Protein AF-A0A1M6XJH9-F1 (afdb_monomer)

Structure (mmCIF, N/CA/C/O backbone):
data_AF-A0A1M6XJH9-F1
#
_entry.id   AF-A0A1M6XJH9-F1
#
loop_
_atom_site.group_PDB
_atom_site.id
_atom_site.type_symbol
_atom_site.label_atom_id
_atom_site.label_alt_id
_atom_site.label_comp_id
_atom_site.label_asym_id
_atom_site.label_entity_id
_atom_site.label_seq_id
_atom_site.pdbx_PDB_ins_code
_atom_site.Cartn_x
_atom_site.Cartn_y
_atom_site.Cartn_z
_atom_site.occupancy
_atom_site.B_iso_or_equiv
_atom_site.auth_seq_id
_atom_site.auth_comp_id
_atom_site.auth_asym_id
_atom_site.auth_atom_id
_atom_site.pdbx_PDB_model_num
ATOM 1 N N . MET A 1 1 ? -10.672 -11.727 22.053 1.00 49.75 1 MET A N 1
ATOM 2 C CA . MET A 1 1 ? -9.321 -11.729 21.433 1.00 49.75 1 MET A CA 1
ATOM 3 C C . MET A 1 1 ? -9.250 -12.444 20.079 1.00 49.75 1 MET A C 1
ATOM 5 O O . MET A 1 1 ? -8.859 -11.789 19.124 1.00 49.75 1 MET A O 1
ATOM 9 N N . LYS A 1 2 ? -9.654 -13.723 19.933 1.00 53.34 2 LYS A N 1
ATOM 10 C CA . LYS A 1 2 ? -9.530 -14.476 18.654 1.00 53.34 2 LYS A CA 1
ATOM 11 C C . LYS A 1 2 ? -10.196 -13.809 17.434 1.00 53.34 2 LYS A C 1
ATOM 13 O O . LYS A 1 2 ? -9.664 -13.880 16.335 1.00 53.34 2 LYS A O 1
ATOM 18 N N . GLN A 1 3 ? -11.322 -13.120 17.630 1.00 56.47 3 GLN A N 1
ATOM 19 C CA . GLN A 1 3 ? -12.067 -12.483 16.537 1.00 56.47 3 GLN A CA 1
ATOM 20 C C . GLN A 1 3 ? -11.386 -11.219 15.975 1.00 56.47 3 GLN A C 1
ATOM 22 O O . GLN A 1 3 ? -11.516 -10.955 14.786 1.00 56.47 3 GLN A O 1
ATOM 27 N N . ASN A 1 4 ? -10.623 -10.477 16.792 1.00 65.75 4 ASN A N 1
ATOM 28 C CA . ASN A 1 4 ? -9.901 -9.277 16.341 1.00 65.75 4 ASN A CA 1
ATOM 29 C C . ASN A 1 4 ? -8.678 -9.652 15.500 1.00 65.75 4 ASN A C 1
ATOM 31 O O . ASN A 1 4 ? -8.402 -8.996 14.502 1.00 65.75 4 ASN A O 1
ATOM 35 N N . ILE A 1 5 ? -7.996 -10.742 15.866 1.00 70.38 5 ILE A N 1
ATOM 36 C CA . ILE A 1 5 ? -6.865 -11.280 15.101 1.00 70.38 5 ILE A CA 1
ATOM 37 C C . ILE A 1 5 ? -7.351 -11.796 13.745 1.00 70.38 5 ILE A C 1
ATOM 39 O O . ILE A 1 5 ? -6.757 -11.468 12.729 1.00 70.38 5 ILE A O 1
ATOM 43 N N . LEU A 1 6 ? -8.470 -12.531 13.712 1.00 75.94 6 LEU A N 1
ATOM 44 C CA . LEU A 1 6 ? -9.037 -13.038 12.461 1.00 75.94 6 LEU A CA 1
ATOM 45 C C . LEU A 1 6 ? -9.468 -11.899 11.526 1.00 75.94 6 LEU A C 1
ATOM 47 O O . LEU A 1 6 ? -9.147 -11.938 10.341 1.00 75.94 6 LEU A O 1
ATOM 51 N N . LEU A 1 7 ? -10.135 -10.866 12.057 1.00 76.00 7 LEU A N 1
ATOM 52 C CA . LEU A 1 7 ? -10.519 -9.694 11.267 1.00 76.00 7 LEU A CA 1
ATOM 53 C C . LEU A 1 7 ? -9.282 -8.953 10.741 1.00 76.00 7 LEU A C 1
ATOM 55 O O . LEU A 1 7 ? -9.229 -8.614 9.567 1.00 76.00 7 LEU A O 1
ATOM 59 N N . PHE A 1 8 ? -8.264 -8.763 11.583 1.00 75.12 8 PHE A N 1
ATOM 60 C CA . PHE A 1 8 ? -6.994 -8.156 11.189 1.00 75.12 8 PHE A CA 1
ATOM 61 C C . PHE A 1 8 ? -6.307 -8.936 10.061 1.00 75.12 8 PHE A C 1
ATOM 63 O O . PHE A 1 8 ? -5.971 -8.350 9.031 1.00 75.12 8 PHE A O 1
ATOM 70 N N . THR A 1 9 ? -6.144 -10.253 10.215 1.00 80.50 9 THR A N 1
ATOM 71 C CA . THR A 1 9 ? -5.531 -11.110 9.193 1.00 80.50 9 THR A CA 1
ATOM 72 C C . THR A 1 9 ? -6.313 -11.053 7.885 1.00 80.50 9 THR A C 1
ATOM 74 O O . THR A 1 9 ? -5.710 -10.917 6.825 1.00 80.50 9 THR A O 1
ATOM 77 N N . LEU A 1 10 ? -7.645 -11.090 7.954 1.00 84.50 10 LEU A N 1
ATOM 78 C CA . LEU A 1 10 ? -8.512 -10.999 6.782 1.00 84.50 10 LEU A CA 1
ATOM 79 C C . LEU A 1 10 ? -8.372 -9.643 6.077 1.00 84.50 10 LEU A C 1
ATOM 81 O O . LEU A 1 10 ? -8.266 -9.599 4.853 1.00 84.50 10 LEU A O 1
ATOM 85 N N . CYS A 1 11 ? -8.296 -8.548 6.835 1.00 83.56 11 CYS A N 1
ATOM 86 C CA . CYS A 1 11 ? -8.119 -7.215 6.272 1.00 83.56 11 CYS A CA 1
ATOM 87 C C . CYS A 1 11 ? -6.772 -7.075 5.560 1.00 83.56 11 CYS A C 1
ATOM 89 O O . CYS A 1 11 ? -6.711 -6.629 4.416 1.00 83.56 11 CYS A O 1
ATOM 91 N N . VAL A 1 12 ? -5.686 -7.506 6.201 1.00 83.00 12 VAL A N 1
ATOM 92 C CA . VAL A 1 12 ? -4.347 -7.478 5.597 1.00 83.00 12 VAL A CA 1
ATOM 93 C C . VAL A 1 12 ? -4.281 -8.373 4.356 1.00 83.00 12 VAL A C 1
ATOM 95 O O . VAL A 1 12 ? -3.736 -7.955 3.336 1.00 83.00 12 VAL A O 1
ATOM 98 N N . PHE A 1 13 ? -4.887 -9.562 4.405 1.00 86.19 13 PHE A N 1
ATOM 99 C CA . PHE A 1 13 ? -4.924 -10.492 3.277 1.00 86.19 13 PHE A CA 1
ATOM 100 C C . PHE A 1 13 ? -5.676 -9.922 2.069 1.00 86.19 13 PHE A C 1
ATOM 102 O O . PHE A 1 13 ? -5.165 -9.981 0.953 1.00 86.19 13 PHE A O 1
ATOM 109 N N . ILE A 1 14 ? -6.852 -9.321 2.276 1.00 85.62 14 ILE A N 1
ATOM 110 C CA . ILE A 1 14 ? -7.628 -8.706 1.189 1.00 85.62 14 ILE A CA 1
ATOM 111 C C . ILE A 1 14 ? -6.870 -7.528 0.571 1.00 85.62 14 ILE A C 1
ATOM 113 O O . ILE A 1 14 ? -6.820 -7.418 -0.652 1.00 85.62 14 ILE A O 1
ATOM 117 N N . ASN A 1 15 ? -6.224 -6.686 1.383 1.00 84.19 15 ASN A N 1
ATOM 118 C CA . ASN A 1 15 ? -5.419 -5.577 0.866 1.00 84.19 15 ASN A CA 1
ATOM 119 C C . ASN A 1 15 ? -4.244 -6.064 0.010 1.00 84.19 15 ASN A C 1
ATOM 121 O O . ASN A 1 15 ? -3.988 -5.508 -1.057 1.00 84.19 15 ASN A O 1
ATOM 125 N N . LEU A 1 16 ? -3.560 -7.125 0.446 1.00 85.12 16 LEU A N 1
ATOM 126 C CA . LEU A 1 16 ? -2.499 -7.773 -0.325 1.00 85.12 16 LEU A CA 1
ATOM 127 C C . LEU A 1 16 ? -3.019 -8.389 -1.623 1.00 85.12 16 LEU A C 1
ATOM 129 O O . LEU A 1 16 ? -2.377 -8.248 -2.662 1.00 85.12 16 LEU A O 1
ATOM 133 N N . LEU A 1 17 ? -4.169 -9.062 -1.576 1.00 86.56 17 LEU A N 1
ATOM 134 C CA . LEU A 1 17 ? -4.775 -9.697 -2.741 1.00 86.56 17 LEU A CA 1
ATOM 135 C C . LEU A 1 17 ? -5.155 -8.650 -3.794 1.00 86.56 17 LEU A C 1
ATOM 137 O O . LEU A 1 17 ? -4.720 -8.747 -4.939 1.00 86.56 17 LEU A O 1
ATOM 141 N N . ILE A 1 18 ? -5.911 -7.622 -3.396 1.00 84.19 18 ILE A N 1
ATOM 142 C CA . ILE A 1 18 ? -6.325 -6.541 -4.298 1.00 84.19 18 ILE A CA 1
ATOM 143 C C . ILE A 1 18 ? -5.094 -5.792 -4.813 1.00 84.19 18 ILE A C 1
ATOM 145 O O . ILE A 1 18 ? -4.991 -5.558 -6.013 1.00 84.19 18 ILE A O 1
ATOM 149 N N . GLY A 1 19 ? -4.135 -5.465 -3.941 1.00 81.69 19 GLY A N 1
ATOM 150 C CA . GLY A 1 19 ? -2.900 -4.786 -4.332 1.00 81.69 19 GLY A CA 1
ATOM 151 C C . GLY A 1 19 ? -2.114 -5.553 -5.398 1.00 81.69 19 GLY A C 1
ATOM 152 O O . GLY A 1 19 ? -1.709 -4.962 -6.395 1.00 81.69 19 GLY A O 1
ATOM 153 N N . ASN A 1 20 ? -1.965 -6.872 -5.246 1.00 84.12 20 ASN A N 1
ATOM 154 C CA . ASN A 1 20 ? -1.301 -7.704 -6.252 1.00 84.12 20 ASN A CA 1
ATOM 155 C C . ASN A 1 20 ? -2.095 -7.802 -7.560 1.00 84.12 20 ASN A C 1
ATOM 157 O O . ASN A 1 20 ? -1.496 -7.718 -8.627 1.00 84.12 20 ASN A O 1
ATOM 161 N N . ILE A 1 21 ? -3.426 -7.929 -7.503 1.00 84.69 21 ILE A N 1
ATOM 162 C CA . ILE A 1 21 ? -4.271 -7.921 -8.711 1.00 84.69 21 ILE A CA 1
ATOM 163 C C . ILE A 1 21 ? -4.087 -6.604 -9.477 1.00 84.69 21 ILE A C 1
ATOM 165 O O . ILE A 1 21 ? -3.882 -6.614 -10.688 1.00 84.69 21 ILE A O 1
ATOM 169 N N . VAL A 1 22 ? -4.107 -5.474 -8.769 1.00 81.38 22 VAL A N 1
ATOM 170 C CA . VAL A 1 22 ? -3.917 -4.143 -9.360 1.00 81.38 22 VAL A CA 1
ATOM 171 C C . VAL A 1 22 ? -2.525 -4.004 -9.972 1.00 81.38 22 VAL A C 1
ATOM 173 O O . VAL A 1 22 ? -2.410 -3.502 -11.087 1.00 81.38 22 VAL A O 1
ATOM 176 N N . LEU A 1 23 ? -1.479 -4.481 -9.292 1.00 78.69 23 LEU A N 1
ATOM 177 C CA . LEU A 1 23 ? -0.116 -4.480 -9.829 1.00 78.69 23 LEU A CA 1
ATOM 178 C C . LEU A 1 23 ? -0.008 -5.293 -11.120 1.00 78.69 23 LEU A C 1
ATOM 180 O O . LEU A 1 23 ? 0.565 -4.799 -12.082 1.00 78.69 23 LEU A O 1
ATOM 184 N N . ILE A 1 24 ? -0.601 -6.488 -11.170 1.00 81.62 24 ILE A N 1
ATOM 185 C CA . ILE A 1 24 ? -0.571 -7.349 -12.362 1.00 81.62 24 ILE A CA 1
ATOM 186 C C . ILE A 1 24 ? -1.321 -6.703 -13.536 1.00 81.62 24 ILE A C 1
ATOM 188 O O . ILE A 1 24 ? -0.876 -6.804 -14.675 1.00 81.62 24 ILE A O 1
ATOM 192 N N . ILE A 1 25 ? -2.449 -6.034 -13.274 1.00 80.75 25 ILE A N 1
ATOM 193 C CA . ILE A 1 25 ? -3.262 -5.399 -14.324 1.00 80.75 25 ILE A CA 1
ATOM 194 C C . ILE A 1 25 ? -2.609 -4.112 -14.845 1.00 80.75 25 ILE A C 1
ATOM 196 O O . ILE A 1 25 ? -2.595 -3.880 -16.051 1.00 80.75 25 ILE A O 1
ATOM 200 N N . ILE A 1 26 ? -2.103 -3.256 -13.952 1.00 76.25 26 ILE A N 1
ATOM 201 C CA . ILE A 1 26 ? -1.561 -1.937 -14.321 1.00 76.25 26 ILE A CA 1
ATOM 202 C C . ILE A 1 26 ? -0.105 -2.041 -14.792 1.00 76.25 26 ILE A C 1
ATOM 204 O O . ILE A 1 26 ? 0.313 -1.288 -15.670 1.00 76.25 26 ILE A O 1
ATOM 208 N N . PHE A 1 27 ? 0.666 -2.971 -14.229 1.00 75.50 27 PHE A N 1
ATOM 209 C CA . PHE A 1 27 ? 2.085 -3.168 -14.519 1.00 75.50 27 PHE A CA 1
ATOM 210 C C . PHE A 1 27 ? 2.370 -4.641 -14.865 1.00 75.50 27 PHE A C 1
ATOM 212 O O . PHE A 1 27 ? 3.053 -5.331 -14.104 1.00 75.50 27 PHE A O 1
ATOM 219 N N . PRO A 1 28 ? 1.869 -5.137 -16.012 1.00 76.38 28 PRO A N 1
ATOM 220 C CA . PRO A 1 28 ? 2.015 -6.542 -16.402 1.00 76.38 28 PRO A CA 1
ATOM 221 C C . PRO A 1 28 ? 3.477 -6.969 -16.598 1.00 76.38 28 PRO A C 1
ATOM 223 O O . PRO A 1 28 ? 3.814 -8.127 -16.370 1.00 76.38 28 PRO A O 1
ATOM 226 N N . ASP A 1 29 ? 4.354 -6.030 -16.957 1.00 77.44 29 ASP A N 1
ATOM 227 C CA . ASP A 1 29 ? 5.780 -6.284 -17.185 1.00 77.44 29 ASP A CA 1
ATOM 228 C C . ASP A 1 29 ? 6.622 -6.239 -15.898 1.00 77.44 29 ASP A C 1
ATOM 230 O O . ASP A 1 29 ? 7.845 -6.392 -15.948 1.00 77.44 29 ASP A O 1
ATOM 234 N N . LEU A 1 30 ? 6.002 -6.010 -14.731 1.00 76.69 30 LEU A N 1
ATOM 235 C CA . LEU A 1 30 ? 6.737 -5.937 -13.475 1.00 76.69 30 LEU A CA 1
ATOM 236 C C . LEU A 1 30 ? 7.307 -7.320 -13.109 1.00 76.69 30 LEU A C 1
ATOM 238 O O . LEU A 1 30 ? 6.540 -8.272 -12.928 1.00 76.69 30 LEU A O 1
ATOM 242 N N . PRO A 1 31 ? 8.632 -7.458 -12.910 1.00 83.25 31 PRO A N 1
ATOM 243 C CA . PRO A 1 31 ? 9.208 -8.731 -12.502 1.00 83.25 31 PRO A CA 1
ATOM 244 C C . PRO A 1 31 ? 8.610 -9.214 -11.176 1.00 83.25 31 PRO A C 1
ATOM 246 O O . PRO A 1 31 ? 8.462 -8.440 -10.228 1.00 83.25 31 PRO A O 1
ATOM 249 N N . PHE A 1 32 ? 8.345 -10.519 -11.073 1.00 82.12 32 PHE A N 1
ATOM 250 C CA . PHE A 1 32 ? 7.717 -11.139 -9.897 1.00 82.12 32 PHE A CA 1
ATOM 251 C C . PHE A 1 32 ? 8.416 -10.795 -8.569 1.00 82.12 32 PHE A C 1
ATOM 253 O O . PHE A 1 32 ? 7.766 -10.622 -7.539 1.00 82.12 32 PHE A O 1
ATOM 260 N N . PHE A 1 33 ? 9.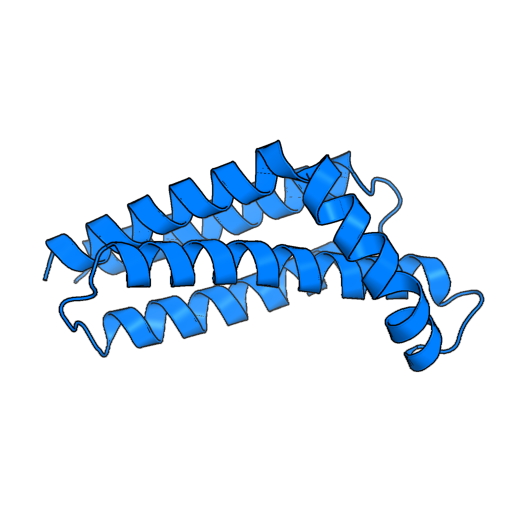740 -10.629 -8.599 1.00 84.12 33 PHE A N 1
ATOM 261 C CA . PHE A 1 33 ? 10.529 -10.217 -7.440 1.00 84.12 33 PHE A CA 1
ATOM 262 C C . PHE A 1 33 ? 10.071 -8.871 -6.844 1.00 84.12 33 PHE A C 1
ATOM 264 O O . PHE A 1 33 ? 9.981 -8.739 -5.622 1.00 84.12 33 PHE A O 1
ATOM 271 N N . TYR A 1 34 ? 9.714 -7.892 -7.682 1.00 83.44 34 TYR A N 1
ATOM 272 C CA . TYR A 1 34 ? 9.205 -6.601 -7.216 1.00 83.44 34 TYR A CA 1
ATOM 273 C C . TYR A 1 34 ? 7.794 -6.721 -6.629 1.00 83.44 34 TYR A C 1
ATOM 275 O O . TYR A 1 34 ? 7.523 -6.089 -5.611 1.00 83.44 34 TYR A O 1
ATOM 283 N N . ASN A 1 35 ? 6.927 -7.581 -7.180 1.00 83.50 35 ASN A N 1
ATOM 284 C CA . ASN A 1 35 ? 5.611 -7.864 -6.585 1.00 83.50 35 ASN A CA 1
ATOM 285 C C . ASN A 1 35 ? 5.743 -8.433 -5.163 1.00 83.50 35 ASN A C 1
ATOM 287 O O . ASN A 1 35 ? 5.013 -8.030 -4.251 1.00 83.50 35 ASN A O 1
ATOM 291 N N . LEU A 1 36 ? 6.714 -9.329 -4.954 1.00 86.50 36 LEU A N 1
ATOM 292 C CA . LEU A 1 36 ? 6.995 -9.920 -3.646 1.00 86.50 36 LEU A CA 1
ATOM 293 C C . LEU A 1 36 ? 7.517 -8.868 -2.655 1.00 86.50 36 LEU A C 1
ATOM 295 O O . LEU A 1 36 ? 7.029 -8.795 -1.527 1.00 86.50 36 LEU A O 1
ATOM 299 N N . LEU A 1 37 ? 8.442 -8.005 -3.088 1.00 87.25 37 LEU A N 1
ATOM 300 C CA . LEU A 1 37 ? 8.947 -6.887 -2.282 1.00 87.25 37 LEU A CA 1
ATOM 301 C C . LEU A 1 37 ? 7.841 -5.901 -1.889 1.00 87.25 37 LEU A C 1
ATOM 303 O O . LEU A 1 37 ? 7.722 -5.567 -0.710 1.00 87.25 37 LEU A O 1
ATOM 307 N N . ILE A 1 38 ? 7.016 -5.461 -2.846 1.00 86.81 38 ILE A N 1
ATOM 308 C CA . ILE A 1 38 ? 5.907 -4.532 -2.583 1.00 86.81 38 ILE A CA 1
ATOM 309 C C . ILE A 1 38 ? 4.947 -5.150 -1.567 1.00 86.81 38 ILE A C 1
ATOM 311 O O . ILE A 1 38 ? 4.623 -4.518 -0.561 1.00 86.81 38 ILE A O 1
ATOM 315 N N . SER A 1 39 ? 4.549 -6.405 -1.786 1.00 87.44 39 SER A N 1
ATOM 316 C CA . SER A 1 39 ? 3.675 -7.144 -0.872 1.00 87.44 39 SER A CA 1
ATOM 317 C C . SER A 1 39 ? 4.254 -7.221 0.539 1.00 87.44 39 SER A C 1
ATOM 319 O O . SER A 1 39 ? 3.562 -6.935 1.515 1.00 87.44 39 SER A O 1
ATOM 321 N N . PHE A 1 40 ? 5.539 -7.546 0.666 1.00 88.62 40 PHE A N 1
ATOM 322 C CA . PHE A 1 40 ? 6.209 -7.632 1.959 1.00 88.62 40 PHE A CA 1
ATOM 323 C C . PHE A 1 40 ? 6.234 -6.284 2.697 1.00 88.62 40 PHE A C 1
ATOM 325 O O . PHE A 1 40 ? 5.895 -6.217 3.881 1.00 88.62 40 PHE A O 1
ATOM 332 N N . PHE A 1 41 ? 6.558 -5.191 2.001 1.00 87.94 41 PHE A N 1
ATOM 333 C CA . PHE A 1 41 ? 6.551 -3.852 2.595 1.00 87.94 41 PHE A CA 1
ATOM 334 C C . PHE A 1 41 ? 5.146 -3.408 3.014 1.00 87.94 41 PHE A C 1
ATOM 336 O O . PHE A 1 41 ? 4.971 -2.899 4.124 1.00 87.94 41 PHE A O 1
ATOM 343 N N . VAL A 1 42 ? 4.138 -3.634 2.168 1.00 87.31 42 VAL A N 1
ATOM 344 C CA . VAL A 1 42 ? 2.738 -3.323 2.491 1.00 87.31 42 VAL A CA 1
ATOM 345 C C . VAL A 1 42 ? 2.281 -4.123 3.710 1.00 87.31 42 VAL A C 1
ATOM 347 O O . VAL A 1 42 ? 1.691 -3.546 4.623 1.00 87.31 42 VAL A O 1
ATOM 350 N N . PHE A 1 43 ? 2.617 -5.415 3.784 1.00 88.69 43 PHE A N 1
ATOM 351 C CA . PHE A 1 43 ? 2.313 -6.257 4.941 1.00 88.69 43 PHE A CA 1
ATOM 352 C C . PHE A 1 43 ? 2.897 -5.688 6.240 1.00 88.69 43 PHE A C 1
ATOM 354 O O . PHE A 1 43 ? 2.181 -5.583 7.236 1.00 88.69 43 PHE A O 1
ATOM 361 N N . ILE A 1 44 ? 4.167 -5.268 6.229 1.00 89.19 44 ILE A N 1
ATOM 362 C CA . ILE A 1 44 ? 4.823 -4.675 7.403 1.00 89.19 44 ILE A CA 1
ATOM 363 C C . ILE A 1 44 ? 4.140 -3.368 7.815 1.00 89.19 44 ILE A C 1
ATOM 365 O O . ILE A 1 44 ? 3.813 -3.195 8.990 1.00 89.19 44 ILE A O 1
ATOM 369 N N . VAL A 1 45 ? 3.901 -2.452 6.871 1.00 89.12 45 VAL A N 1
ATOM 370 C CA . VAL A 1 45 ? 3.293 -1.142 7.166 1.00 89.12 45 VAL A CA 1
ATOM 371 C C . VAL A 1 45 ? 1.890 -1.314 7.742 1.00 89.12 45 VAL A C 1
ATOM 373 O O . VAL A 1 45 ? 1.582 -0.747 8.794 1.00 89.12 45 VAL A O 1
ATOM 376 N N . TYR A 1 46 ? 1.059 -2.142 7.106 1.00 85.69 46 TYR A N 1
ATOM 377 C CA . TYR A 1 46 ? -0.283 -2.441 7.601 1.00 85.69 46 TYR A CA 1
ATOM 378 C C . TYR A 1 46 ? -0.210 -3.109 8.973 1.00 85.69 46 TYR A C 1
ATOM 380 O O . TYR A 1 46 ? -0.884 -2.671 9.905 1.00 85.69 46 TYR A O 1
ATOM 388 N N . GLY A 1 47 ? 0.661 -4.106 9.131 1.00 83.75 47 GLY A N 1
ATOM 389 C CA . GLY A 1 47 ? 0.863 -4.799 10.397 1.00 83.75 47 GLY A CA 1
ATOM 390 C C . GLY A 1 47 ? 1.205 -3.851 11.543 1.00 83.75 47 GLY A C 1
ATOM 391 O O . GLY A 1 47 ? 0.543 -3.890 12.577 1.00 83.75 47 GLY A O 1
ATOM 392 N N . ILE A 1 48 ? 2.163 -2.942 11.348 1.00 86.88 48 ILE A N 1
ATOM 393 C CA . ILE A 1 48 ? 2.573 -1.968 12.371 1.00 86.88 48 ILE A CA 1
ATOM 394 C C . ILE A 1 48 ? 1.423 -1.025 12.736 1.00 86.88 48 ILE A C 1
ATOM 396 O O . ILE A 1 48 ? 1.183 -0.786 13.923 1.00 86.88 48 ILE A O 1
ATOM 400 N N . VAL A 1 49 ? 0.722 -0.472 11.741 1.00 85.44 49 VAL A N 1
ATOM 401 C CA . VAL A 1 49 ? -0.346 0.507 11.984 1.00 85.44 49 VAL A CA 1
ATOM 402 C C . VAL A 1 49 ? -1.494 -0.147 12.745 1.00 85.44 49 VAL A C 1
ATOM 404 O O . VAL A 1 49 ? -1.854 0.321 13.827 1.00 85.44 49 VAL A O 1
ATOM 407 N N . PHE A 1 50 ? -2.013 -1.268 12.246 1.00 80.06 50 PHE A N 1
ATOM 408 C CA . PHE A 1 50 ? -3.088 -2.004 12.910 1.00 80.06 50 PHE A CA 1
ATOM 409 C C . PHE A 1 50 ? -2.676 -2.514 14.298 1.00 80.06 50 PHE A C 1
ATOM 411 O O . PHE A 1 50 ? -3.474 -2.428 15.231 1.00 80.06 50 PHE A O 1
ATOM 418 N N . TYR A 1 51 ? -1.434 -2.976 14.477 1.00 81.06 51 TYR A N 1
ATOM 419 C CA . TYR A 1 51 ? -0.924 -3.393 15.786 1.00 81.06 51 TYR A CA 1
ATOM 420 C C . TYR A 1 51 ? -0.888 -2.230 16.787 1.00 81.06 51 TYR A C 1
ATOM 422 O O . TYR A 1 51 ? -1.366 -2.366 17.915 1.00 81.06 51 TYR A O 1
ATOM 430 N N . LYS A 1 52 ? -0.400 -1.051 16.374 1.00 82.94 52 LYS A N 1
ATOM 431 C CA . LYS A 1 52 ? -0.413 0.150 17.227 1.00 82.94 52 LYS A CA 1
ATOM 432 C C . LYS A 1 52 ? -1.827 0.594 17.597 1.00 82.94 52 LYS A C 1
ATOM 434 O O . LYS A 1 52 ? -2.034 1.010 18.738 1.00 82.94 52 LYS A O 1
ATOM 439 N N . LEU A 1 53 ? -2.765 0.511 16.654 1.00 77.75 53 LEU A N 1
ATOM 440 C CA . LEU A 1 53 ? -4.182 0.816 16.871 1.00 77.75 53 LEU A CA 1
ATOM 441 C C . LEU A 1 53 ? -4.844 -0.179 17.827 1.00 77.75 53 LEU A C 1
ATOM 443 O O . LEU A 1 53 ? -5.656 0.228 18.651 1.00 77.75 53 LEU A O 1
ATOM 447 N N . HIS A 1 54 ? -4.465 -1.456 17.762 1.00 75.06 54 HIS A N 1
ATOM 448 C CA . HIS A 1 54 ? -4.959 -2.469 18.688 1.00 75.06 54 HIS A CA 1
ATOM 449 C C . HIS A 1 54 ? -4.436 -2.259 20.118 1.00 75.06 54 HIS A C 1
ATOM 451 O O . HIS A 1 54 ? -5.212 -2.340 21.065 1.00 75.06 54 HIS A O 1
ATOM 457 N N . LEU A 1 55 ? -3.143 -1.948 20.279 1.0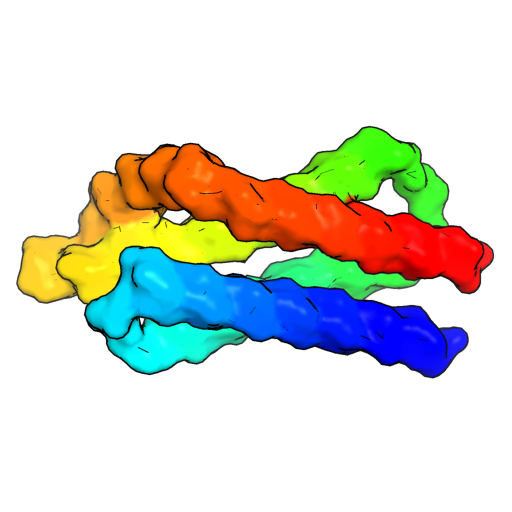0 74.75 55 LEU A N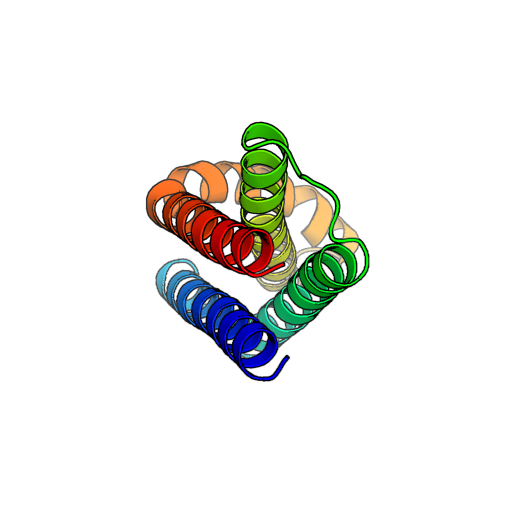 1
ATOM 458 C CA . LEU A 1 55 ? -2.543 -1.693 21.596 1.00 74.75 55 LEU A CA 1
ATOM 459 C C . LEU A 1 55 ? -3.045 -0.400 22.247 1.00 74.75 55 LEU A C 1
ATOM 461 O O . LEU A 1 55 ? -3.190 -0.336 23.464 1.00 74.75 55 LEU A O 1
ATOM 465 N N . ASN A 1 56 ? -3.296 0.638 21.448 1.00 71.12 56 ASN A N 1
ATOM 466 C CA . ASN A 1 56 ? -3.778 1.931 21.923 1.00 71.12 56 ASN A CA 1
ATOM 467 C C . ASN A 1 56 ? -5.219 2.147 21.466 1.00 71.12 56 ASN A C 1
ATOM 469 O O . ASN A 1 56 ? -5.481 3.058 20.679 1.00 71.12 56 ASN A O 1
ATOM 473 N N . ALA A 1 57 ? -6.141 1.320 21.964 1.00 66.00 57 ALA A N 1
ATOM 474 C CA . ALA A 1 57 ? -7.575 1.437 21.710 1.00 66.00 57 ALA A CA 1
ATOM 475 C C . ALA A 1 57 ? -8.150 2.714 22.358 1.00 66.00 57 ALA A C 1
ATOM 477 O O . ALA A 1 57 ? -8.864 2.682 23.356 1.00 66.00 57 ALA A O 1
ATOM 478 N N . LYS A 1 58 ? -7.785 3.877 21.816 1.00 68.94 58 LYS A N 1
ATOM 479 C CA . LYS A 1 58 ? -8.402 5.162 22.136 1.00 68.94 58 LYS A CA 1
ATOM 480 C C . LYS A 1 58 ? -9.677 5.313 21.304 1.00 68.94 58 LYS A C 1
ATOM 482 O O . LYS A 1 58 ? -9.739 4.784 20.191 1.00 68.94 58 LYS A O 1
ATOM 487 N N . PRO A 1 59 ? -10.675 6.073 21.779 1.00 68.94 59 PRO A N 1
ATOM 488 C CA . PRO A 1 59 ? -11.795 6.469 20.940 1.00 68.94 59 PRO A CA 1
ATOM 489 C C . PRO A 1 59 ? -11.269 7.377 19.822 1.00 68.94 59 PRO A C 1
ATOM 491 O O . PRO A 1 59 ? -11.044 8.574 20.002 1.00 68.94 59 PRO A O 1
ATOM 494 N N . TYR A 1 60 ? -10.995 6.782 18.663 1.00 75.06 60 TYR A N 1
ATOM 495 C CA . TYR A 1 60 ? -10.665 7.527 17.460 1.00 75.06 60 TYR A CA 1
ATOM 496 C C . TYR A 1 60 ? -11.954 8.078 16.858 1.00 75.06 60 TYR A C 1
ATOM 498 O O . TYR A 1 60 ? -12.901 7.333 16.578 1.00 75.06 60 TYR A O 1
ATOM 506 N N . ASP A 1 61 ? -11.957 9.391 16.651 1.00 82.56 61 ASP A N 1
ATOM 507 C CA . ASP A 1 61 ? -12.993 10.078 15.894 1.00 82.56 61 ASP A CA 1
ATOM 508 C C . ASP A 1 61 ? -13.055 9.534 14.456 1.00 82.56 61 ASP A C 1
ATOM 510 O O . ASP A 1 61 ? -12.040 9.086 13.905 1.00 82.56 61 ASP A O 1
ATOM 514 N N . GLN A 1 62 ? -14.239 9.565 13.842 1.00 81.31 62 GLN A N 1
ATOM 515 C CA . GLN A 1 62 ? -14.466 9.032 12.495 1.00 81.31 62 GLN A CA 1
ATOM 516 C C . GLN A 1 62 ? -13.510 9.665 11.480 1.00 81.31 62 GLN A C 1
ATOM 518 O O . GLN A 1 62 ? -12.903 8.953 10.686 1.00 81.31 62 GLN A O 1
ATOM 523 N N . TRP A 1 63 ? -13.269 10.973 11.585 1.00 81.19 63 TRP A N 1
ATOM 524 C CA . TRP A 1 63 ? -12.308 11.687 10.744 1.00 81.19 63 TRP A CA 1
ATOM 525 C C . TRP A 1 63 ? -10.879 11.151 10.858 1.00 81.19 63 TRP A C 1
ATOM 527 O O . TRP A 1 63 ? -10.183 11.020 9.851 1.00 81.19 63 TRP A O 1
ATOM 537 N N . LYS A 1 64 ? -10.440 10.788 12.071 1.00 84.94 64 LYS A N 1
ATOM 538 C CA . LYS A 1 64 ? -9.101 10.218 12.291 1.00 84.94 64 LYS A CA 1
ATOM 539 C C . LYS A 1 64 ? -8.987 8.825 11.681 1.00 84.94 64 LYS A C 1
ATOM 541 O O . LYS A 1 64 ? -7.960 8.513 11.088 1.00 84.94 64 LYS A O 1
ATOM 546 N N . LEU A 1 65 ? -10.036 8.008 11.784 1.00 83.25 65 LEU A N 1
ATOM 547 C CA . LEU A 1 65 ? -10.089 6.686 11.151 1.00 83.25 65 LEU A CA 1
ATOM 548 C C . LEU A 1 65 ? -10.045 6.794 9.626 1.00 83.25 65 LEU A C 1
ATOM 550 O O . LEU A 1 65 ? -9.264 6.086 8.991 1.00 83.25 65 LEU A O 1
ATOM 554 N N . THR A 1 66 ? -10.814 7.720 9.049 1.00 86.12 66 THR A N 1
ATOM 555 C CA . THR A 1 66 ? -10.793 7.991 7.607 1.00 86.12 66 THR A CA 1
ATOM 556 C C . THR A 1 66 ? -9.400 8.423 7.160 1.00 86.12 66 THR A C 1
ATOM 558 O O . THR A 1 66 ? -8.852 7.830 6.233 1.00 86.12 66 THR A O 1
ATOM 561 N N . ALA A 1 67 ? -8.771 9.368 7.866 1.00 86.94 67 ALA A N 1
ATOM 562 C CA . ALA A 1 67 ? -7.416 9.823 7.554 1.00 86.94 67 ALA A CA 1
ATOM 563 C C . ALA A 1 67 ? -6.380 8.686 7.616 1.00 86.94 67 ALA A C 1
ATOM 565 O O . ALA A 1 67 ? -5.552 8.560 6.715 1.00 86.94 67 ALA A O 1
ATOM 566 N N . ILE A 1 68 ? -6.452 7.819 8.632 1.00 87.44 68 ILE A N 1
ATOM 567 C CA . ILE A 1 68 ? -5.567 6.650 8.757 1.00 87.44 68 ILE A CA 1
ATOM 568 C C . ILE A 1 68 ? -5.793 5.668 7.601 1.00 87.44 68 ILE A C 1
ATOM 570 O O . ILE A 1 68 ? -4.828 5.201 7.001 1.00 87.44 68 ILE A O 1
ATOM 574 N N . SER A 1 69 ? -7.049 5.370 7.260 1.00 87.81 69 SER A N 1
ATOM 575 C CA . SER A 1 69 ? -7.390 4.429 6.185 1.00 87.81 69 SER A CA 1
ATOM 576 C C . SER A 1 69 ? -6.954 4.922 4.798 1.00 87.81 69 SER A C 1
ATOM 578 O O . SER A 1 69 ? -6.376 4.162 4.015 1.00 87.81 69 SER A O 1
ATOM 580 N N . ALA A 1 70 ? -7.151 6.213 4.518 1.00 87.31 70 ALA A N 1
ATOM 581 C CA . ALA A 1 70 ? -6.688 6.853 3.297 1.00 87.31 70 ALA A CA 1
ATOM 582 C C . ALA A 1 70 ? -5.155 6.887 3.253 1.00 87.31 70 ALA A C 1
ATOM 584 O O . ALA A 1 70 ? -4.567 6.502 2.246 1.00 87.31 70 ALA A O 1
ATOM 585 N N . GLY A 1 71 ? -4.497 7.247 4.360 1.00 89.12 71 GLY A N 1
ATOM 586 C CA . GLY A 1 71 ? -3.036 7.248 4.467 1.00 89.12 71 GLY A CA 1
ATOM 587 C C . GLY A 1 71 ? -2.410 5.862 4.274 1.00 89.12 71 GLY A C 1
ATOM 588 O O . GLY A 1 71 ? -1.403 5.730 3.581 1.00 89.12 71 GLY A O 1
ATOM 589 N N . LEU A 1 72 ? -3.023 4.804 4.810 1.00 88.50 72 LEU A N 1
ATOM 590 C CA . LEU A 1 72 ? -2.606 3.413 4.581 1.00 88.50 72 LEU A CA 1
ATOM 591 C C . LEU A 1 72 ? -2.719 3.010 3.106 1.00 88.50 72 LEU A C 1
ATOM 593 O O . LEU A 1 72 ? -1.838 2.342 2.566 1.00 88.50 72 LEU A O 1
ATOM 597 N N . SER A 1 73 ? -3.784 3.441 2.437 1.00 87.25 73 SER A N 1
ATOM 598 C CA . SER A 1 73 ? -4.026 3.098 1.031 1.00 87.25 73 SER A CA 1
ATOM 599 C C . SER A 1 73 ? -3.091 3.875 0.100 1.00 87.25 73 SER A C 1
ATOM 601 O O . SER A 1 73 ? -2.477 3.292 -0.792 1.00 87.25 73 SER A O 1
ATOM 603 N N . LEU A 1 74 ? -2.891 5.170 0.364 1.00 88.31 74 LEU A N 1
ATOM 604 C CA . LEU A 1 74 ? -1.950 6.018 -0.373 1.00 88.31 74 LEU A CA 1
ATOM 605 C C . LEU A 1 74 ? -0.490 5.622 -0.132 1.00 88.31 74 LEU A C 1
ATOM 607 O O . LEU A 1 74 ? 0.310 5.668 -1.061 1.00 88.31 74 LEU A O 1
ATOM 611 N N . SER A 1 75 ? -0.124 5.203 1.081 1.00 89.06 75 SER A N 1
ATOM 612 C CA . SER A 1 75 ? 1.240 4.727 1.355 1.00 89.06 75 SER A CA 1
ATOM 613 C C . SER A 1 75 ? 1.538 3.408 0.642 1.00 89.06 75 SER A C 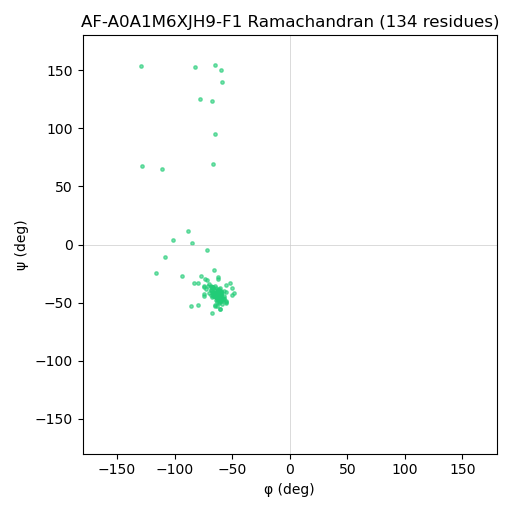1
ATOM 615 O O . SER A 1 75 ? 2.619 3.271 0.076 1.00 89.06 75 SER A O 1
ATOM 617 N N . ALA A 1 76 ? 0.577 2.479 0.573 1.00 86.81 76 ALA A N 1
ATOM 618 C CA . ALA A 1 76 ? 0.713 1.278 -0.252 1.00 86.81 76 ALA A CA 1
ATOM 619 C C . ALA A 1 76 ? 0.897 1.623 -1.738 1.00 86.81 76 ALA A C 1
ATOM 621 O O . ALA A 1 76 ? 1.782 1.070 -2.392 1.00 86.81 76 ALA A O 1
ATOM 622 N N . LEU A 1 77 ? 0.117 2.583 -2.247 1.00 86.38 77 LEU A N 1
ATOM 623 C CA . LEU A 1 77 ? 0.251 3.074 -3.619 1.00 86.38 77 LEU A CA 1
ATOM 624 C C . LEU A 1 77 ? 1.631 3.699 -3.871 1.00 86.38 77 LEU A C 1
ATOM 626 O O . LEU A 1 77 ? 2.251 3.435 -4.899 1.00 86.38 77 LEU A O 1
ATOM 630 N N . LEU A 1 78 ? 2.141 4.490 -2.924 1.00 86.75 78 LEU A N 1
ATOM 631 C CA . LEU A 1 78 ? 3.462 5.108 -3.017 1.00 86.75 78 LEU A CA 1
ATOM 632 C C . LEU A 1 78 ? 4.576 4.057 -3.037 1.00 86.75 78 LEU A C 1
ATOM 634 O O . LEU A 1 78 ? 5.473 4.144 -3.872 1.00 86.75 78 LEU A O 1
ATOM 638 N N . ILE A 1 79 ? 4.505 3.052 -2.160 1.00 87.38 79 ILE A N 1
ATOM 639 C CA . ILE A 1 79 ? 5.464 1.938 -2.120 1.00 87.38 79 ILE A CA 1
ATOM 640 C C . ILE A 1 79 ? 5.473 1.204 -3.462 1.00 87.38 79 ILE A C 1
ATOM 642 O O . ILE A 1 79 ? 6.546 0.990 -4.027 1.00 87.38 79 ILE A O 1
ATOM 646 N N . ALA A 1 80 ? 4.295 0.879 -4.002 1.00 84.56 80 ALA A N 1
ATOM 647 C CA . ALA A 1 80 ? 4.170 0.284 -5.327 1.00 84.56 80 ALA A CA 1
ATOM 648 C C . ALA A 1 80 ? 4.852 1.151 -6.397 1.00 84.56 80 ALA A C 1
ATOM 650 O O . ALA A 1 80 ? 5.722 0.665 -7.113 1.00 84.56 80 ALA A O 1
ATOM 651 N N . CYS A 1 81 ? 4.557 2.453 -6.437 1.00 84.69 81 CYS A N 1
ATOM 652 C CA . CYS A 1 81 ? 5.168 3.376 -7.398 1.00 84.69 81 CYS A CA 1
ATOM 653 C C . CYS A 1 81 ? 6.697 3.460 -7.259 1.00 84.69 81 CYS A C 1
ATOM 655 O O . CYS A 1 81 ? 7.393 3.541 -8.268 1.00 84.69 81 CYS A O 1
ATOM 657 N N . ILE A 1 82 ? 7.240 3.417 -6.037 1.00 84.75 82 ILE A N 1
ATOM 658 C CA . ILE A 1 82 ? 8.692 3.400 -5.793 1.00 84.75 82 ILE A CA 1
ATOM 659 C C . ILE A 1 82 ? 9.332 2.173 -6.425 1.00 84.75 82 ILE A C 1
ATOM 661 O O . ILE A 1 82 ? 10.244 2.309 -7.243 1.00 84.75 82 ILE A O 1
ATOM 665 N N . PHE A 1 83 ? 8.846 0.984 -6.086 1.00 83.12 83 PHE A N 1
ATOM 666 C CA . PHE A 1 83 ? 9.430 -0.254 -6.592 1.00 83.12 83 PHE A CA 1
ATOM 667 C C . PHE A 1 83 ? 9.220 -0.424 -8.096 1.00 83.12 83 PHE A C 1
ATOM 669 O O . PHE A 1 83 ? 10.144 -0.858 -8.781 1.00 83.12 83 PHE A O 1
ATOM 676 N N . THR A 1 84 ? 8.073 -0.007 -8.631 1.00 80.38 84 THR A N 1
ATOM 677 C CA . THR A 1 84 ? 7.815 -0.015 -10.075 1.00 80.38 84 THR A CA 1
ATOM 678 C C . THR A 1 84 ? 8.695 0.978 -10.828 1.00 80.38 84 THR A C 1
ATOM 680 O O . THR A 1 84 ? 9.260 0.633 -11.865 1.00 80.38 84 THR A O 1
ATOM 683 N N . SER A 1 85 ? 8.887 2.189 -10.301 1.00 81.25 85 SER A N 1
ATOM 684 C CA . SER A 1 85 ? 9.793 3.177 -10.895 1.00 81.25 85 SER A CA 1
ATOM 685 C C . SER A 1 85 ? 11.237 2.678 -10.910 1.00 81.25 85 SER A C 1
ATOM 687 O O . SER A 1 85 ? 11.921 2.790 -11.926 1.00 81.25 85 SER A O 1
ATOM 689 N N . ILE A 1 86 ? 11.686 2.085 -9.801 1.00 80.94 86 ILE A N 1
ATOM 690 C CA . ILE A 1 86 ? 13.012 1.471 -9.688 1.00 80.94 86 ILE A CA 1
ATOM 691 C C . ILE A 1 86 ? 13.148 0.320 -10.689 1.00 80.94 86 ILE A C 1
ATOM 693 O O . ILE A 1 86 ? 14.115 0.308 -11.441 1.00 80.94 86 ILE A O 1
ATOM 697 N N . GLY A 1 87 ? 12.181 -0.600 -10.751 1.00 75.88 87 GLY A N 1
ATOM 698 C CA . GLY A 1 87 ? 12.211 -1.741 -11.670 1.00 75.88 87 GLY A CA 1
ATOM 699 C C . GLY A 1 87 ? 12.271 -1.331 -13.141 1.00 75.88 87 GLY A C 1
ATOM 700 O O . GLY A 1 87 ? 13.082 -1.865 -13.892 1.00 75.88 87 GLY A O 1
ATOM 701 N N . ASN A 1 88 ? 11.487 -0.326 -13.535 1.00 75.06 88 ASN A N 1
ATOM 702 C CA . ASN A 1 88 ? 11.432 0.126 -14.927 1.00 75.06 88 ASN A CA 1
ATOM 703 C C . ASN A 1 88 ? 12.637 0.982 -15.341 1.00 75.06 88 ASN A C 1
ATOM 705 O O . ASN A 1 88 ? 12.963 1.031 -16.525 1.00 75.06 88 ASN A O 1
ATOM 709 N N . ARG A 1 89 ? 13.284 1.686 -14.402 1.00 74.12 89 ARG A N 1
ATOM 710 C CA . ARG A 1 89 ? 14.372 2.630 -14.715 1.00 74.12 89 ARG A CA 1
ATOM 711 C C . ARG A 1 89 ? 15.764 2.167 -14.308 1.00 74.12 89 ARG A C 1
ATOM 713 O O . ARG A 1 89 ? 16.725 2.777 -14.762 1.00 74.12 89 ARG A O 1
ATOM 720 N N . LEU A 1 90 ? 15.910 1.091 -13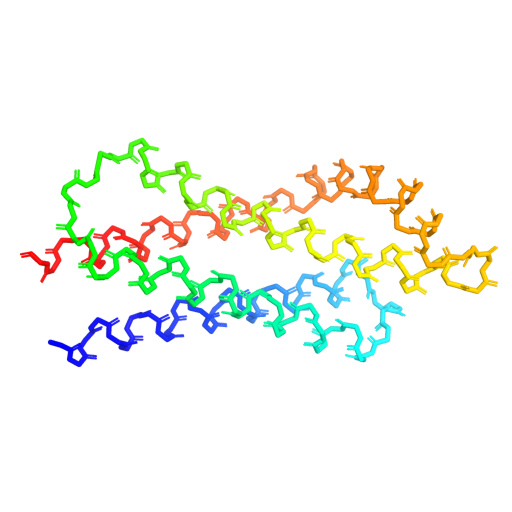.533 1.00 69.69 90 LEU A N 1
ATOM 721 C CA . LEU A 1 90 ? 17.221 0.511 -13.199 1.00 69.69 90 LEU A CA 1
ATOM 722 C C . LEU A 1 90 ? 18.145 0.264 -14.407 1.00 69.69 90 LEU A C 1
ATOM 724 O O . LEU A 1 90 ? 19.349 0.458 -14.260 1.00 69.69 90 LEU A O 1
ATOM 728 N N . PRO A 1 91 ? 17.639 -0.162 -15.585 1.00 70.50 91 PRO A N 1
ATOM 729 C CA . PRO A 1 91 ? 18.495 -0.390 -16.750 1.00 70.50 91 PRO A CA 1
ATOM 730 C C . PRO A 1 91 ? 19.134 0.892 -17.300 1.00 70.50 91 PRO A C 1
ATOM 732 O O . PRO A 1 91 ? 20.139 0.824 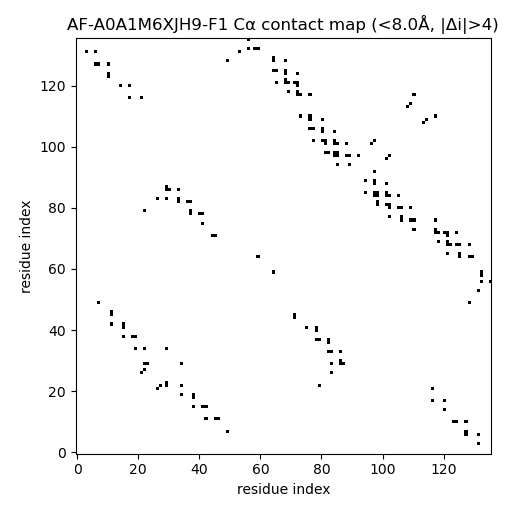-18.001 1.00 70.50 91 PRO A O 1
ATOM 735 N N . THR A 1 92 ? 18.541 2.054 -17.012 1.00 68.75 92 THR A N 1
ATOM 736 C CA . THR A 1 92 ? 18.914 3.352 -17.598 1.00 68.75 92 THR A CA 1
ATOM 737 C C . THR A 1 92 ? 19.445 4.358 -16.579 1.00 68.75 92 THR A C 1
ATOM 739 O O . THR A 1 92 ? 20.170 5.276 -16.944 1.00 68.75 92 THR A O 1
ATOM 742 N N . ASP A 1 93 ? 19.076 4.210 -15.309 1.00 71.44 93 ASP A N 1
ATOM 743 C CA . ASP A 1 93 ? 19.337 5.151 -14.225 1.00 71.44 93 A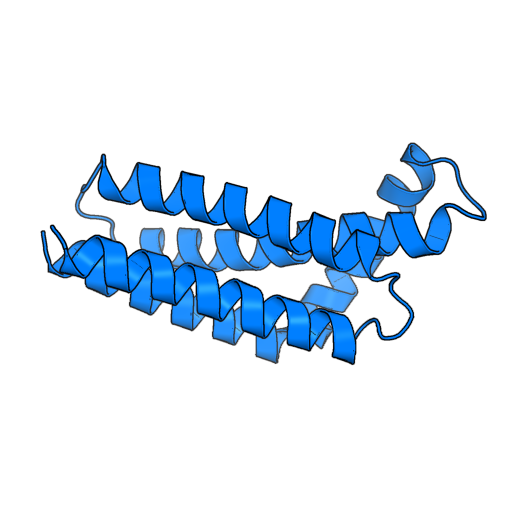SP A CA 1
ATOM 744 C C . ASP A 1 93 ? 19.965 4.433 -13.017 1.00 71.44 93 ASP A C 1
ATOM 746 O O . ASP A 1 93 ? 19.703 3.262 -12.746 1.00 71.44 93 ASP A O 1
ATOM 750 N N . THR A 1 94 ? 20.736 5.164 -12.209 1.00 75.62 94 THR A N 1
ATOM 751 C CA . THR A 1 94 ? 21.127 4.688 -10.870 1.00 75.62 94 THR A CA 1
ATOM 752 C C . THR A 1 94 ? 19.901 4.546 -9.962 1.00 75.62 94 THR A C 1
ATOM 754 O O . THR A 1 94 ? 18.921 5.269 -10.131 1.00 75.62 94 THR A O 1
ATOM 757 N N . ILE A 1 95 ? 19.959 3.682 -8.941 1.00 69.50 95 ILE A N 1
ATOM 758 C CA . ILE A 1 95 ? 18.842 3.431 -8.001 1.00 69.50 95 ILE A CA 1
ATOM 759 C C . ILE A 1 95 ? 18.238 4.740 -7.457 1.00 69.50 95 ILE A C 1
ATOM 761 O O . ILE A 1 95 ? 17.018 4.892 -7.387 1.00 69.50 95 ILE A O 1
ATOM 765 N N . MET A 1 96 ? 19.090 5.711 -7.114 1.00 67.44 96 MET A N 1
ATOM 766 C CA . MET A 1 96 ? 18.662 6.989 -6.546 1.00 67.44 96 MET A CA 1
ATOM 767 C C . MET A 1 96 ? 17.935 7.872 -7.573 1.00 67.44 96 MET A C 1
ATOM 769 O O . MET A 1 96 ? 16.901 8.459 -7.252 1.00 67.44 96 MET A O 1
ATOM 773 N N . THR A 1 97 ? 18.422 7.944 -8.817 1.00 70.31 97 THR A N 1
ATOM 774 C CA . THR A 1 97 ? 17.774 8.730 -9.883 1.00 70.31 97 THR A CA 1
ATOM 775 C C . THR A 1 97 ? 16.514 8.054 -10.421 1.00 70.31 97 THR A C 1
ATOM 777 O O . THR A 1 97 ? 15.529 8.750 -10.676 1.00 70.31 97 THR A O 1
ATOM 780 N N . ALA A 1 98 ? 16.504 6.721 -10.505 1.00 67.00 98 ALA A N 1
ATOM 781 C CA . ALA A 1 98 ? 15.346 5.901 -10.863 1.00 67.00 98 ALA A CA 1
ATOM 782 C C . ALA A 1 98 ? 14.194 6.070 -9.859 1.00 67.00 98 ALA A C 1
ATOM 784 O O . ALA A 1 98 ? 13.033 6.179 -10.256 1.00 67.00 98 ALA A O 1
ATOM 785 N N . GLY A 1 99 ? 14.517 6.157 -8.565 1.00 64.00 99 GLY A N 1
ATOM 786 C CA . GLY A 1 99 ? 13.561 6.502 -7.516 1.00 64.00 99 GLY A CA 1
ATOM 787 C C . GLY A 1 99 ? 13.073 7.949 -7.629 1.00 64.00 99 GLY A C 1
ATOM 788 O O . GLY A 1 99 ? 11.886 8.190 -7.812 1.00 64.00 99 GLY A O 1
ATOM 789 N N . LEU A 1 100 ? 13.961 8.945 -7.573 1.00 70.38 100 LEU A N 1
ATOM 790 C CA . LEU A 1 100 ? 13.522 10.345 -7.474 1.00 70.38 100 LEU A CA 1
ATOM 791 C C . LEU A 1 100 ? 12.771 10.861 -8.714 1.00 70.38 100 LEU A C 1
ATOM 793 O O . LEU A 1 100 ? 11.777 11.572 -8.573 1.00 70.38 100 LEU A O 1
ATOM 797 N N . LYS A 1 101 ? 13.245 10.540 -9.926 1.00 70.06 101 LYS A N 1
ATOM 798 C CA . LYS A 1 101 ? 12.694 11.125 -11.163 1.00 70.06 101 LYS A CA 1
ATOM 799 C C . LYS A 1 101 ? 11.397 10.463 -11.615 1.00 70.06 101 LYS A C 1
ATOM 801 O O . LYS A 1 101 ? 10.562 11.129 -12.221 1.00 70.06 101 LYS A O 1
ATOM 806 N N . GLY A 1 102 ? 11.242 9.163 -11.375 1.00 69.75 102 GLY A N 1
ATOM 807 C CA . GLY A 1 102 ? 10.080 8.417 -11.857 1.00 69.75 102 GLY A CA 1
ATOM 808 C C . GLY A 1 102 ? 8.937 8.329 -10.847 1.00 69.75 102 GLY A C 1
ATOM 809 O O . GLY A 1 102 ? 7.781 8.284 -11.262 1.00 69.75 102 GLY A O 1
ATOM 810 N N . VAL A 1 103 ? 9.218 8.394 -9.540 1.00 79.12 103 VAL A N 1
ATOM 811 C CA . VAL A 1 103 ? 8.194 8.159 -8.509 1.00 79.12 103 VAL A CA 1
ATOM 812 C C . VAL A 1 103 ? 7.131 9.239 -8.468 1.00 79.12 103 VAL A C 1
ATOM 814 O O . VAL A 1 103 ? 5.957 8.904 -8.405 1.00 79.12 103 VAL A O 1
ATOM 817 N N . ILE A 1 104 ? 7.507 10.517 -8.525 1.00 77.69 104 ILE A N 1
ATOM 818 C CA . ILE A 1 104 ? 6.541 11.624 -8.450 1.00 77.69 104 ILE A CA 1
ATOM 819 C C . ILE A 1 104 ? 5.522 11.564 -9.602 1.00 77.69 104 ILE A C 1
ATOM 821 O O . ILE A 1 104 ? 4.325 11.504 -9.316 1.00 77.69 104 ILE A O 1
ATOM 825 N N . PRO A 1 105 ? 5.934 11.533 -10.888 1.00 78.75 105 PRO A N 1
ATOM 826 C CA . PRO A 1 105 ? 4.970 11.437 -11.979 1.00 78.75 105 PRO A CA 1
ATOM 827 C C . PRO A 1 105 ? 4.178 10.125 -11.926 1.00 78.75 105 PRO A C 1
ATOM 829 O O . PRO A 1 105 ? 2.960 10.154 -12.090 1.00 78.75 105 PRO A O 1
ATOM 832 N N . MET A 1 106 ? 4.823 8.992 -11.622 1.00 81.19 106 MET A N 1
ATOM 833 C CA . MET A 1 106 ? 4.138 7.700 -11.515 1.00 81.19 106 MET A CA 1
ATOM 834 C C . MET A 1 106 ? 3.092 7.699 -10.394 1.00 81.19 106 MET A C 1
ATOM 836 O O . MET A 1 106 ? 1.993 7.197 -10.598 1.00 81.19 106 MET A O 1
ATOM 840 N N . PHE A 1 107 ? 3.381 8.328 -9.253 1.00 81.31 107 PHE A N 1
ATOM 841 C CA . PHE A 1 107 ? 2.450 8.451 -8.136 1.00 81.31 107 PHE A CA 1
ATOM 842 C C . PHE A 1 107 ? 1.248 9.334 -8.479 1.00 81.31 107 PHE A C 1
ATOM 844 O O . PHE A 1 107 ? 0.120 8.963 -8.163 1.00 81.31 107 PHE A O 1
ATOM 851 N N . ILE A 1 108 ? 1.454 10.464 -9.167 1.00 82.56 108 ILE A N 1
ATOM 852 C CA . ILE A 1 108 ? 0.350 11.330 -9.615 1.00 82.56 108 ILE A CA 1
ATOM 853 C C . ILE A 1 108 ? -0.571 10.556 -10.567 1.00 82.56 108 ILE A C 1
ATOM 855 O O . ILE A 1 108 ? -1.780 10.498 -10.339 1.00 82.56 108 ILE A O 1
ATOM 859 N N . PHE A 1 109 ? -0.007 9.901 -11.588 1.00 81.44 109 PHE A N 1
ATOM 860 C CA . PHE A 1 109 ? -0.794 9.102 -12.530 1.00 81.44 109 PHE A CA 1
ATOM 861 C C . PHE A 1 109 ? -1.492 7.926 -11.847 1.00 81.44 109 PHE A C 1
ATOM 863 O O . PHE A 1 109 ? -2.679 7.713 -12.078 1.00 81.44 109 PHE A O 1
ATOM 870 N N . ALA A 1 110 ? -0.801 7.202 -10.967 1.00 79.75 110 ALA A N 1
ATOM 871 C CA . ALA A 1 110 ? -1.380 6.082 -10.235 1.00 79.75 110 ALA A CA 1
ATOM 872 C C . ALA A 1 110 ? -2.501 6.535 -9.290 1.00 79.75 110 ALA A C 1
ATOM 874 O O . ALA A 1 110 ? -3.510 5.849 -9.170 1.00 79.75 110 ALA A O 1
ATOM 875 N N . THR A 1 111 ? -2.387 7.709 -8.668 1.00 81.94 111 THR A N 1
ATOM 876 C CA . THR A 1 111 ? -3.442 8.243 -7.791 1.00 81.94 111 THR A CA 1
ATOM 877 C C . THR A 1 111 ? -4.723 8.530 -8.575 1.00 81.94 111 THR A C 1
ATOM 879 O O . THR A 1 111 ? -5.816 8.273 -8.073 1.00 81.94 111 THR A O 1
ATOM 882 N N . VAL A 1 112 ? -4.615 9.011 -9.816 1.00 83.56 112 VAL A N 1
ATOM 883 C CA . VAL A 1 112 ? -5.781 9.291 -10.668 1.00 83.56 112 VAL A CA 1
ATOM 884 C C . VAL A 1 112 ? -6.319 8.008 -11.310 1.00 83.56 112 VAL A C 1
ATOM 886 O O . VAL A 1 112 ? -7.502 7.697 -11.175 1.00 83.56 112 VAL A O 1
ATOM 889 N N . LEU A 1 113 ? -5.457 7.233 -11.971 1.00 82.00 113 LEU A N 1
ATOM 890 C CA . LEU A 1 113 ? -5.844 6.052 -12.752 1.00 82.00 113 LEU A CA 1
ATOM 891 C C . LEU A 1 113 ? -6.245 4.867 -11.873 1.00 82.00 113 LEU A C 1
ATOM 893 O O . LEU A 1 113 ? -7.207 4.170 -12.184 1.00 82.00 113 LEU A O 1
ATOM 897 N N . ALA A 1 114 ? -5.555 4.660 -10.750 1.00 80.94 114 ALA A N 1
ATOM 898 C CA . ALA A 1 114 ? -5.905 3.619 -9.790 1.00 80.94 114 ALA A CA 1
ATOM 899 C C . ALA A 1 114 ? -6.915 4.107 -8.739 1.00 80.94 114 ALA A C 1
ATOM 901 O O . ALA A 1 114 ? -7.146 3.401 -7.755 1.00 80.94 114 ALA A O 1
ATOM 902 N N . SER A 1 115 ? -7.532 5.285 -8.928 1.00 81.94 115 SER A N 1
ATOM 903 C CA . SER A 1 115 ? -8.555 5.817 -8.018 1.00 81.94 115 SER A CA 1
ATOM 904 C C . SER A 1 115 ? -9.673 4.834 -7.687 1.00 81.94 115 SER A C 1
ATOM 906 O O . SER A 1 115 ? -9.940 4.674 -6.494 1.00 81.94 115 SER A O 1
ATOM 908 N N . PRO A 1 116 ? -10.243 4.063 -8.636 1.00 83.00 116 PRO A N 1
ATOM 909 C CA . PRO A 1 116 ? -11.295 3.104 -8.302 1.00 83.00 116 PRO A CA 1
ATOM 910 C C . PRO A 1 116 ? -10.807 2.020 -7.331 1.00 83.00 116 PRO A C 1
ATOM 912 O O . PRO A 1 116 ? -11.576 1.515 -6.515 1.00 83.00 116 PRO A O 1
ATOM 915 N N . PHE A 1 117 ? -9.515 1.689 -7.384 1.00 83.00 117 PHE A N 1
ATOM 916 C CA . PHE A 1 117 ? -8.910 0.651 -6.563 1.00 83.00 117 PHE A CA 1
ATOM 917 C C . PHE A 1 117 ? -8.487 1.177 -5.193 1.00 83.00 117 PHE A C 1
ATOM 919 O O . PHE A 1 117 ? -8.899 0.614 -4.179 1.00 83.00 117 PHE A O 1
ATOM 926 N N . TRP A 1 118 ? -7.711 2.266 -5.127 1.00 81.81 118 TRP A N 1
ATOM 927 C CA . TRP A 1 118 ? -7.202 2.755 -3.840 1.00 81.81 118 TRP A CA 1
ATOM 928 C C . TRP A 1 118 ? -8.299 3.389 -2.972 1.00 81.81 118 TRP A C 1
ATOM 930 O O . TRP A 1 118 ? -8.230 3.260 -1.750 1.00 81.81 118 TRP A O 1
ATOM 940 N N . LEU A 1 119 ? -9.341 3.997 -3.563 1.00 85.06 119 LEU A N 1
ATOM 941 C CA . LEU A 1 119 ? -10.518 4.469 -2.813 1.00 85.06 119 LEU A CA 1
ATOM 942 C C . LEU A 1 119 ? -11.315 3.300 -2.226 1.00 85.06 119 LEU A C 1
ATOM 944 O O . LEU A 1 119 ? -11.708 3.352 -1.061 1.00 85.06 119 LEU A O 1
ATOM 948 N N . SER A 1 120 ? -11.508 2.226 -2.996 1.00 84.88 120 SER A N 1
ATOM 949 C CA . SER A 1 120 ? -12.184 1.014 -2.511 1.00 84.88 120 SER A CA 1
ATOM 950 C C . SER A 1 120 ? -11.397 0.346 -1.379 1.00 84.88 120 SER A C 1
ATOM 952 O O . SER A 1 120 ? -11.978 -0.042 -0.364 1.00 84.88 120 SER A O 1
ATOM 954 N N . LEU A 1 121 ? -10.067 0.287 -1.508 1.00 84.69 121 LEU A N 1
ATOM 955 C CA . LEU A 1 121 ? -9.157 -0.147 -0.443 1.00 84.69 121 LEU A CA 1
ATOM 956 C C . LEU A 1 121 ? -9.272 0.739 0.804 1.00 84.69 121 LEU A C 1
ATOM 958 O O . LEU A 1 121 ? -9.362 0.221 1.916 1.00 84.69 121 LEU A O 1
ATOM 962 N N . ALA A 1 122 ? -9.313 2.063 0.641 1.00 86.44 122 ALA A N 1
ATOM 963 C CA . ALA A 1 122 ? -9.462 2.993 1.758 1.00 86.44 122 ALA A CA 1
ATOM 964 C C . ALA A 1 122 ? -10.792 2.786 2.491 1.00 86.44 122 ALA A C 1
ATOM 966 O O . ALA A 1 122 ? -10.810 2.727 3.721 1.00 86.44 122 ALA A O 1
ATOM 967 N N . PHE A 1 123 ? -11.888 2.594 1.755 1.00 86.69 123 PHE A N 1
ATOM 968 C CA . PHE A 1 123 ? -13.188 2.281 2.344 1.00 86.69 123 PHE A CA 1
ATOM 969 C C . PHE A 1 123 ? -13.165 0.948 3.102 1.00 86.69 123 PHE A C 1
ATOM 971 O O . PHE A 1 123 ? -13.606 0.873 4.249 1.00 86.69 123 PHE A O 1
ATOM 978 N N . PHE A 1 124 ? -12.594 -0.097 2.506 1.00 86.19 124 PHE A N 1
ATOM 979 C CA . PHE A 1 124 ? -12.468 -1.396 3.160 1.00 86.19 124 PHE A CA 1
ATOM 980 C C . PHE A 1 124 ? -11.614 -1.316 4.438 1.00 86.19 124 PHE A C 1
ATOM 982 O O . PHE A 1 124 ? -12.010 -1.816 5.493 1.00 86.19 124 PHE A O 1
ATOM 989 N N . ASN A 1 125 ? -10.494 -0.591 4.389 1.00 85.88 125 ASN A N 1
ATOM 990 C CA . ASN A 1 12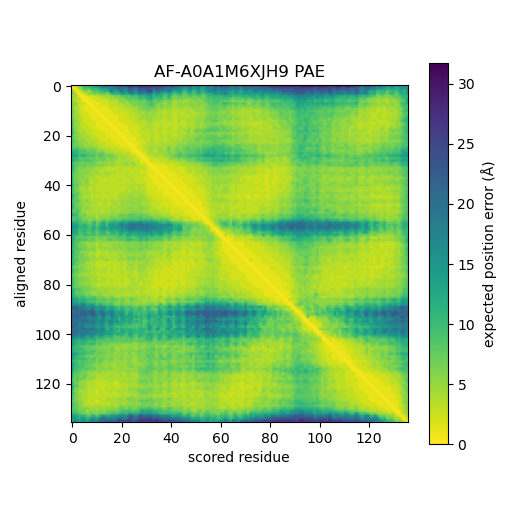5 ? -9.649 -0.310 5.549 1.00 85.88 125 ASN A CA 1
ATOM 991 C C . ASN A 1 125 ? -10.394 0.448 6.648 1.00 85.88 125 ASN A C 1
ATOM 993 O O . ASN A 1 125 ? -10.238 0.129 7.829 1.00 85.88 125 ASN A O 1
ATOM 997 N N . PHE A 1 126 ? -11.226 1.422 6.281 1.00 86.06 126 PHE A N 1
ATOM 998 C CA . PHE A 1 126 ? -12.076 2.132 7.229 1.00 86.06 126 PHE A CA 1
ATOM 999 C C . PHE A 1 126 ? -13.051 1.180 7.929 1.00 86.06 126 PHE A C 1
ATOM 1001 O O . PHE A 1 126 ? -13.134 1.192 9.157 1.00 86.06 126 PHE A O 1
ATOM 1008 N N . VAL A 1 127 ? -13.731 0.310 7.176 1.00 84.94 127 VAL A N 1
ATOM 1009 C CA . VAL A 1 127 ? -14.654 -0.698 7.725 1.00 84.94 127 VAL A CA 1
ATOM 1010 C C . VAL A 1 127 ? -13.922 -1.645 8.681 1.00 84.94 127 VAL A C 1
ATOM 1012 O O . VAL A 1 127 ? -14.381 -1.873 9.803 1.00 84.94 127 VAL A O 1
ATOM 1015 N N . CYS A 1 128 ? -12.748 -2.136 8.286 1.00 83.38 128 CYS A N 1
ATOM 1016 C CA . CYS A 1 128 ? -11.886 -2.967 9.125 1.00 83.38 128 CYS A CA 1
ATOM 1017 C C . CYS A 1 128 ? -11.534 -2.289 10.456 1.00 83.38 128 CYS A C 1
ATOM 1019 O O . CYS A 1 128 ? -11.706 -2.878 11.526 1.00 83.38 128 CYS A O 1
ATOM 1021 N N . LEU A 1 129 ? -11.077 -1.037 10.407 1.00 80.38 129 LEU A N 1
ATOM 1022 C CA . LEU A 1 129 ? -10.718 -0.276 11.602 1.00 80.38 129 LEU A CA 1
ATOM 1023 C C . LEU A 1 129 ? -11.942 0.054 12.471 1.00 80.38 129 LEU A C 1
ATOM 1025 O O . LEU A 1 129 ? -11.857 -0.007 13.698 1.00 80.38 129 LEU A O 1
ATOM 1029 N N . TYR A 1 130 ? -13.088 0.346 11.855 1.00 80.44 130 TYR A N 1
ATOM 1030 C CA . TYR A 1 130 ? -14.346 0.614 12.551 1.00 80.44 130 TYR A CA 1
ATOM 1031 C C . TYR A 1 130 ? -14.816 -0.597 13.369 1.00 80.44 130 TYR A C 1
ATOM 1033 O O . TYR A 1 130 ? -15.181 -0.453 14.538 1.00 80.44 130 TYR A O 1
ATOM 1041 N N . PHE A 1 131 ? -14.754 -1.803 12.797 1.00 77.81 131 PHE A N 1
ATOM 1042 C CA . PHE A 1 131 ? -15.127 -3.030 13.507 1.00 77.81 131 PHE A CA 1
ATOM 1043 C C . PHE A 1 131 ? -14.137 -3.418 14.608 1.00 77.81 131 PHE A C 1
ATOM 1045 O O . PHE A 1 131 ? -14.565 -3.930 15.643 1.00 77.81 131 PHE A O 1
ATOM 1052 N N . ILE A 1 132 ? -12.838 -3.155 14.422 1.00 71.94 132 ILE A N 1
ATOM 1053 C CA . ILE A 1 132 ? -11.830 -3.357 15.477 1.00 71.94 132 ILE A CA 1
ATOM 1054 C C . ILE A 1 132 ? -12.082 -2.402 16.649 1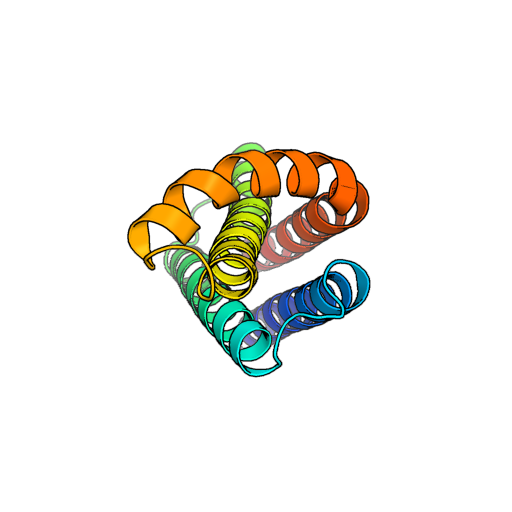.00 71.94 132 ILE A C 1
ATOM 1056 O O . ILE A 1 132 ? -11.967 -2.818 17.801 1.00 71.94 132 ILE A O 1
ATOM 1060 N N . ARG A 1 133 ? -12.476 -1.152 16.367 1.00 68.69 133 ARG A N 1
ATOM 1061 C CA . ARG A 1 133 ? -12.839 -0.164 17.391 1.00 68.69 133 ARG A CA 1
ATOM 1062 C C . ARG A 1 133 ? -14.089 -0.569 18.174 1.00 68.69 133 ARG A C 1
ATOM 1064 O O . ARG A 1 133 ? -14.049 -0.559 19.391 1.00 68.69 133 ARG A O 1
ATOM 1071 N N . ASN A 1 134 ? -15.189 -0.904 17.496 1.00 57.62 134 ASN A N 1
ATOM 1072 C CA . ASN A 1 134 ? -16.494 -1.137 18.140 1.00 57.62 134 ASN A CA 1
ATOM 1073 C C . ASN A 1 134 ? -16.589 -2.449 18.951 1.00 57.62 134 ASN A C 1
ATOM 1075 O O . ASN A 1 134 ? -17.627 -2.710 19.554 1.00 57.62 134 ASN A O 1
ATOM 1079 N N . LYS A 1 135 ? -15.559 -3.303 18.931 1.00 52.62 135 LYS A N 1
ATOM 1080 C CA . LYS A 1 135 ? -15.491 -4.535 19.740 1.00 52.62 135 LYS A CA 1
ATOM 1081 C C . LYS A 1 135 ? -14.617 -4.414 20.992 1.00 52.62 135 LYS A C 1
ATOM 1083 O O . LYS A 1 135 ? -14.424 -5.421 21.676 1.00 52.62 135 LYS A O 1
ATOM 1088 N N . HIS A 1 136 ? -14.084 -3.225 21.255 1.00 44.84 136 HIS A N 1
ATOM 1089 C CA . HIS A 1 136 ? -13.477 -2.839 22.527 1.00 44.84 136 HIS A CA 1
ATOM 1090 C C . HIS A 1 136 ? -14.451 -1.967 23.314 1.00 44.84 136 HIS A C 1
ATOM 1092 O O . HIS A 1 136 ? -14.416 -2.082 24.556 1.00 44.84 136 HIS A O 1
#

Foldseek 3Di:
DVVLVVLLVVLLVVLLVLLLVCCCVVPVVQPVVLNVVLSVVLSVVSVVVSVVCLVPLDPDDLVRLLVSLLVSLLVSLLSSLQSSLQRVCVVPDDSVCSRPVRSVVSSVCCCVVVVVRSVVSSVSSSVSSVVSNVVD

Sequence (136 aa):
MKQNILLFTLCVFINLLIGNIVLIIIFPDLPFFYNLLISFFVFIVYGIVFYKLHLNAKPYDQWKLTAISAGLSLSALLIACIFTSIGNRLPTDTIMTAGLKGVIPMFIFATVLASPFWLSLAFFNFVCLYFIRNKH

Mean predicted aligned error: 6.85 Å

Nearest PDB structures (foldseek):
  8fed-assembly1_K  TM=2.877E-01  e=9.383E-01  Mycolicibacterium smegmatis MC2 155
  7v8l-assembly1_C  TM=4.431E-01  e=6.319E+00  Escherichia coli K-12
  8x61-assembly1_C  TM=2.973E-01  e=8.899E+00  Escherichia coli K-12

Solvent-accessible surface area (backbone atoms only — not comparable to full-atom values): 7297 Å² total; per-residue (Å²): 114,73,65,58,53,52,51,49,53,52,49,55,49,50,52,48,51,52,51,50,53,50,43,51,71,78,41,69,84,59,57,68,70,54,57,52,52,41,47,52,52,43,51,50,54,50,49,53,52,54,49,52,48,64,76,56,75,60,93,70,52,68,69,58,44,46,51,50,19,44,48,55,31,51,49,43,50,45,49,42,26,38,52,51,22,28,68,74,26,47,90,82,34,56,69,69,55,13,32,65,69,39,21,60,62,44,37,56,50,43,57,62,74,40,33,77,54,44,54,52,46,16,52,52,42,30,53,53,52,51,56,59,54,77,76,109

Secondary structure (DSSP, 8-state):
-HHHHHHHHHHHHHHHHHHHHHHHHH-TTS-HHHHHHHHHHHHHHHHHHHHHHHHT-----HHHHHHHHHHHHHHHHHHHHHHHHHHHHTTTS-HHHHHHHHHHHHHHHHHHHTHHHHHHHHHHHHHHHHHHHHT-

Radius of gyration: 15.87 Å; Cα contacts (8 Å, |Δi|>4): 105; chains: 1; bounding box: 38×26×40 Å

Organism: NCBI:txid1423959

pLDDT: mean 79.53, std 8.49, range [44.84, 89.19]